Protein AF-A0A8K0K4H2-F1 (afdb_monomer)

Nearest PDB structures (foldseek):
  2fmm-assembly1_E-2  TM=9.478E-01  e=1.545E-11  Homo sapiens
  1utu-assembly1_A  TM=9.306E-01  e=7.879E-10  Homo sapiens
  1utu-assembly1_B  TM=9.310E-01  e=3.136E-09  Homo sapiens
  1uz3-assembly1_B  TM=9.035E-01  e=5.335E-09  Homo sapiens
  1q6a-assembly1_A  TM=2.915E-01  e=3.477E+00  Thermosynechococcus vestitus BP-1

Organism: Ladona fulva (NCBI:txid123851)

Secondary structure (DSSP, 8-state):
---SS----HHHHHHHHHHHHHHHHHHHHHHHHHT-S--HHHHHHHHHHHHHTT--HHHHHHHHHHHHT-HHHHHHHHHHH-S-TTHHHHHHT------PPPPPP--S--HHHHHHHHHHHHHHTTSPPGGGSSPP-

Radius of gyration: 32.33 Å; Cα contacts (8 Å, |Δi|>4): 86; chains: 1; bounding box: 40×85×86 Å

Sequence (137 aa):
MWPMLLDMSRDECKRILRRLELEAYASVITAFRAQGALTKEKKNLLKDIAHELNISMERHRAEVRRAVNDEKLATIAEHMAGPDTGTEWAIVGRRLVPLMPRLVPQTAFTVLANNVANLTAAGNARLPVPAATAKLP

Structure (mmCIF, N/CA/C/O backbone):
data_AF-A0A8K0K4H2-F1
#
_entry.id   AF-A0A8K0K4H2-F1
#
loop_
_atom_site.group_PDB
_atom_site.id
_atom_site.type_symbol
_atom_site.label_atom_id
_atom_site.label_alt_id
_atom_site.label_comp_id
_atom_site.label_asym_id
_atom_site.label_entity_id
_atom_site.label_seq_id
_atom_site.pdbx_PDB_ins_code
_atom_site.Cartn_x
_atom_site.Cartn_y
_atom_site.Cartn_z
_atom_site.occupancy
_atom_site.B_iso_or_equiv
_atom_site.auth_seq_id
_atom_site.auth_comp_id
_atom_site.auth_asym_id
_atom_site.auth_atom_id
_atom_site.pdbx_PDB_model_num
ATOM 1 N N . MET A 1 1 ? -25.367 17.264 32.761 1.00 62.97 1 MET A N 1
ATOM 2 C CA . MET A 1 1 ? -24.141 16.654 32.203 1.00 62.97 1 MET A CA 1
ATOM 3 C C . MET A 1 1 ? -24.584 15.764 31.054 1.00 62.97 1 MET A C 1
ATOM 5 O O . MET A 1 1 ? -25.452 14.934 31.283 1.00 62.97 1 MET A O 1
ATOM 9 N N . TRP A 1 2 ? -24.119 16.007 29.828 1.00 72.38 2 TRP A N 1
ATOM 10 C CA . TRP A 1 2 ? -24.460 15.147 28.686 1.00 72.38 2 TRP A CA 1
ATOM 11 C C . TRP A 1 2 ? -23.691 13.820 28.790 1.00 72.38 2 TRP A C 1
ATOM 13 O O . TRP A 1 2 ? -22.552 13.842 29.265 1.00 72.38 2 TRP A O 1
ATOM 23 N N . PRO A 1 3 ? -24.280 12.679 28.392 1.00 70.88 3 PRO A N 1
ATOM 24 C CA . PRO A 1 3 ? -23.567 11.408 28.395 1.00 70.88 3 PRO A CA 1
ATOM 25 C C . PRO A 1 3 ? -22.355 11.490 27.455 1.00 70.88 3 PRO A C 1
ATOM 27 O O . PRO A 1 3 ? -22.484 11.847 26.288 1.00 70.88 3 PRO A O 1
ATOM 30 N N . MET A 1 4 ? -21.164 11.197 27.988 1.00 80.69 4 MET A N 1
ATOM 31 C CA . MET A 1 4 ? -19.901 11.211 27.230 1.00 80.69 4 MET A CA 1
ATOM 32 C C . MET A 1 4 ? -19.720 9.976 26.340 1.00 80.69 4 MET A C 1
ATOM 34 O O . MET A 1 4 ? -18.883 9.982 25.441 1.00 80.69 4 MET A O 1
ATOM 38 N N . LEU A 1 5 ? -20.468 8.908 26.616 1.00 83.75 5 LEU A N 1
ATOM 39 C CA . LEU A 1 5 ? -20.403 7.641 25.902 1.00 83.75 5 LEU A CA 1
ATOM 40 C C . LEU A 1 5 ? -21.668 7.475 25.064 1.00 83.75 5 LEU A C 1
ATOM 42 O O . LEU A 1 5 ? -22.768 7.756 25.537 1.00 83.75 5 LEU A O 1
ATOM 46 N N . LEU A 1 6 ? -21.487 7.026 23.825 1.00 87.62 6 LEU A N 1
ATOM 47 C CA . LEU A 1 6 ? -22.577 6.652 22.931 1.00 87.62 6 LEU A CA 1
ATOM 48 C C . LEU A 1 6 ? -23.054 5.232 23.247 1.00 87.62 6 LEU A C 1
ATOM 50 O O . LEU A 1 6 ? -22.261 4.389 23.676 1.00 87.62 6 LEU A O 1
ATOM 54 N N . ASP A 1 7 ? -24.326 4.957 22.962 1.00 88.56 7 ASP A N 1
ATOM 55 C CA . ASP A 1 7 ? -24.907 3.618 23.060 1.00 88.56 7 ASP A CA 1
ATOM 56 C C . ASP A 1 7 ? -24.380 2.734 21.923 1.00 88.56 7 ASP A C 1
ATOM 58 O O . ASP A 1 7 ? -24.979 2.617 20.855 1.00 88.56 7 ASP A O 1
ATOM 62 N N . MET A 1 8 ? -23.207 2.143 22.147 1.00 92.62 8 MET A N 1
ATOM 63 C CA . MET A 1 8 ? -22.525 1.266 21.201 1.00 92.62 8 MET A CA 1
ATOM 64 C C . MET A 1 8 ? -22.202 -0.073 21.848 1.00 92.62 8 MET A C 1
ATOM 66 O O . MET A 1 8 ? -21.690 -0.152 22.968 1.00 92.62 8 MET A O 1
ATOM 70 N N . SER A 1 9 ? -22.446 -1.150 21.111 1.00 95.62 9 SER A N 1
ATOM 71 C CA . SER A 1 9 ? -22.043 -2.485 21.531 1.00 95.62 9 SER A CA 1
ATOM 72 C C . SER A 1 9 ? -20.523 -2.654 21.463 1.00 95.62 9 SER A C 1
ATOM 74 O O . SER A 1 9 ?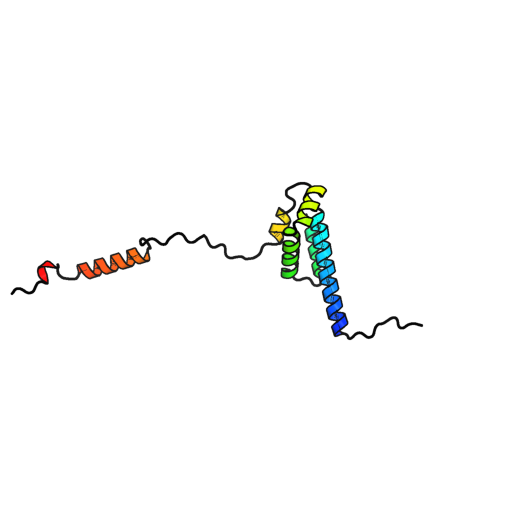 -19.810 -2.029 20.671 1.00 95.62 9 SER A O 1
ATOM 76 N N . ARG A 1 10 ? -19.999 -3.588 22.262 1.00 95.44 10 ARG A N 1
ATOM 77 C CA . ARG A 1 10 ? -18.569 -3.928 22.253 1.00 95.44 10 ARG A CA 1
ATOM 78 C C . ARG A 1 10 ? -18.080 -4.377 20.871 1.00 95.44 10 ARG A C 1
ATOM 80 O O . ARG A 1 10 ? -16.937 -4.095 20.510 1.00 95.44 10 ARG A O 1
ATOM 87 N N . ASP A 1 11 ? -18.917 -5.076 20.110 1.00 96.56 11 ASP A N 1
ATOM 88 C CA . ASP A 1 11 ? -18.552 -5.582 18.786 1.00 96.56 11 ASP A CA 1
ATOM 89 C C . ASP A 1 11 ? -18.531 -4.476 17.725 1.00 96.56 11 ASP A C 1
ATOM 91 O O . ASP A 1 11 ? -17.653 -4.484 16.859 1.00 96.56 11 ASP A O 1
ATOM 95 N N . GLU A 1 12 ? -19.412 -3.477 17.826 1.00 96.88 12 GLU A N 1
ATOM 96 C CA . GLU A 1 12 ? -19.340 -2.265 16.999 1.00 96.88 12 GLU A CA 1
ATOM 97 C C . GLU A 1 12 ? -18.053 -1.491 17.270 1.00 96.88 12 GLU A C 1
ATOM 99 O O . GLU A 1 12 ? -17.328 -1.162 16.329 1.00 96.88 12 GLU A O 1
ATOM 104 N N . CYS A 1 13 ? -17.707 -1.287 18.545 1.00 97.19 13 CYS A N 1
ATOM 105 C CA . CYS A 1 13 ? -16.460 -0.628 18.929 1.00 97.19 13 CYS A CA 1
ATOM 106 C C . CYS A 1 13 ? -15.230 -1.353 18.362 1.00 97.19 13 CYS A C 1
ATOM 108 O O . CYS A 1 13 ? -14.346 -0.710 17.799 1.00 97.19 13 CYS A O 1
ATOM 110 N N . LYS A 1 14 ? -15.183 -2.692 18.431 1.00 97.75 14 LYS A N 1
ATOM 111 C CA . LYS A 1 14 ? -14.088 -3.488 17.843 1.00 97.75 14 LYS A CA 1
ATOM 112 C C . LYS A 1 14 ? -13.994 -3.333 16.325 1.00 97.75 14 LYS A C 1
ATOM 114 O O . LYS A 1 14 ? -12.895 -3.193 15.793 1.00 97.75 14 LYS A O 1
ATOM 119 N N . ARG A 1 15 ? -15.128 -3.360 15.614 1.00 97.75 15 ARG A N 1
ATOM 120 C CA . ARG A 1 15 ? -15.163 -3.179 14.151 1.00 97.75 15 ARG A CA 1
ATOM 121 C C . ARG A 1 15 ? -14.675 -1.791 13.752 1.00 97.75 15 ARG A C 1
ATOM 123 O O . ARG A 1 15 ? -13.897 -1.667 12.809 1.00 97.75 15 ARG A O 1
ATOM 130 N N . ILE A 1 16 ? -15.106 -0.765 14.482 1.00 98.00 16 ILE A N 1
ATOM 131 C CA . ILE A 1 16 ? -14.701 0.619 14.232 1.00 98.00 16 ILE A CA 1
ATOM 132 C C . ILE A 1 16 ? -13.217 0.805 14.532 1.00 98.00 16 ILE A C 1
ATOM 134 O O . ILE A 1 16 ? -12.516 1.357 13.689 1.00 98.00 16 ILE A O 1
ATOM 138 N N . LEU A 1 17 ? -12.715 0.279 15.652 1.00 98.25 17 LEU A N 1
ATOM 139 C CA . LEU A 1 17 ? -11.285 0.299 15.961 1.00 98.25 17 LEU A CA 1
ATOM 140 C C . LEU A 1 17 ? -10.472 -0.346 14.836 1.00 98.25 17 LEU A C 1
ATOM 142 O O . LEU A 1 17 ? -9.534 0.264 14.332 1.00 98.25 17 LEU A O 1
ATOM 146 N N . ARG A 1 18 ? -10.883 -1.533 14.369 1.00 98.44 18 ARG A N 1
ATOM 147 C CA . ARG A 1 18 ? -10.175 -2.210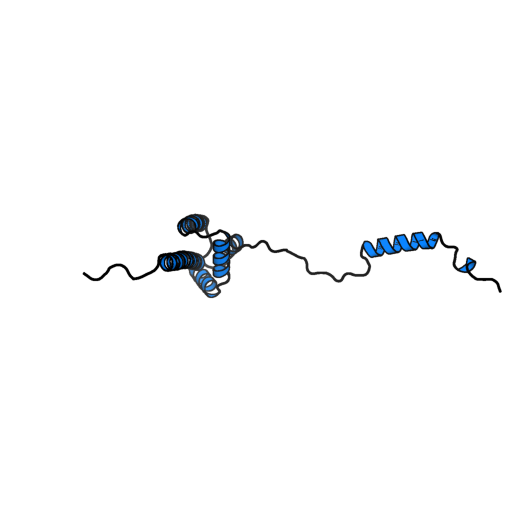 13.279 1.00 98.44 18 ARG A CA 1
ATOM 148 C C . ARG A 1 18 ? -10.180 -1.397 11.985 1.00 98.44 18 ARG A C 1
ATOM 150 O O . ARG A 1 18 ? -9.183 -1.377 11.270 1.00 98.44 18 ARG A O 1
ATOM 157 N N . ARG A 1 19 ? -11.289 -0.725 11.664 1.00 98.44 19 ARG A N 1
ATOM 158 C CA . ARG A 1 19 ? -11.355 0.182 10.511 1.00 98.44 19 ARG A CA 1
ATOM 159 C C . ARG A 1 19 ? -10.364 1.338 10.666 1.00 98.44 19 ARG A C 1
ATOM 161 O O . ARG A 1 19 ? -9.604 1.586 9.737 1.00 98.44 19 ARG A O 1
ATOM 168 N N . LEU A 1 20 ? -10.336 1.980 11.835 1.00 98.62 20 LEU A N 1
ATOM 169 C CA . LEU A 1 20 ? -9.438 3.102 12.124 1.00 98.62 20 LEU A CA 1
ATOM 170 C C . LEU A 1 20 ? -7.960 2.701 12.015 1.00 98.62 20 LEU A C 1
ATOM 172 O O . LEU A 1 20 ? -7.189 3.418 11.386 1.00 98.62 20 LEU A O 1
ATOM 176 N N . GLU A 1 21 ? -7.569 1.539 12.548 1.00 98.62 21 GLU A N 1
ATOM 177 C CA . GLU A 1 21 ? -6.205 1.003 12.408 1.00 98.62 21 GLU A CA 1
ATOM 178 C C . GLU A 1 21 ? -5.803 0.841 10.931 1.00 98.62 21 GLU A C 1
ATOM 180 O O . GLU A 1 21 ? -4.722 1.261 10.511 1.00 98.62 21 GLU A O 1
ATOM 185 N N . LEU A 1 22 ? -6.688 0.247 10.121 1.00 98.62 22 LEU A N 1
ATOM 186 C CA . LEU A 1 22 ? -6.438 -0.002 8.701 1.00 98.62 22 LEU A CA 1
ATOM 187 C C . LEU A 1 22 ? -6.361 1.302 7.890 1.00 98.62 22 LEU A C 1
ATOM 189 O O . LEU A 1 22 ? -5.481 1.436 7.038 1.00 98.62 22 LEU A O 1
ATOM 193 N N . GLU A 1 23 ? -7.258 2.255 8.149 1.00 98.62 23 GLU A N 1
ATOM 194 C CA . GLU A 1 23 ? -7.296 3.566 7.486 1.00 98.62 23 GLU A CA 1
ATOM 195 C C . GLU A 1 23 ? -6.085 4.427 7.854 1.00 98.62 23 GLU A C 1
ATOM 197 O O . GLU A 1 23 ? -5.470 5.038 6.974 1.00 98.62 23 GLU A O 1
ATOM 202 N N . ALA A 1 24 ? -5.690 4.428 9.130 1.00 98.69 24 ALA A N 1
ATOM 203 C CA . ALA A 1 24 ? -4.493 5.118 9.594 1.00 98.69 24 ALA A CA 1
ATOM 204 C C . ALA A 1 24 ? -3.247 4.567 8.889 1.00 98.69 24 ALA A C 1
ATOM 206 O O . ALA A 1 24 ? -2.475 5.328 8.300 1.00 98.69 24 ALA A O 1
ATOM 207 N N . TYR A 1 25 ? -3.092 3.240 8.855 1.00 98.69 25 TYR A N 1
ATOM 208 C CA . TYR A 1 25 ? -1.958 2.604 8.189 1.00 98.69 25 TYR A CA 1
ATOM 209 C C . TYR A 1 25 ? -1.911 2.909 6.685 1.00 98.69 25 TYR A C 1
ATOM 211 O O . TYR A 1 25 ? -0.866 3.285 6.145 1.00 98.69 25 TYR A O 1
ATOM 219 N N . ALA A 1 26 ? -3.053 2.793 6.001 1.00 98.62 26 ALA A N 1
ATOM 220 C CA . ALA A 1 26 ? -3.165 3.105 4.580 1.00 98.62 26 ALA A CA 1
ATOM 221 C C . ALA A 1 26 ? -2.815 4.573 4.284 1.00 98.62 26 ALA A C 1
ATOM 223 O O . ALA A 1 26 ? -2.163 4.861 3.274 1.00 98.62 26 ALA A O 1
ATOM 224 N N . SER A 1 27 ? -3.193 5.495 5.171 1.00 98.56 27 SER A N 1
ATOM 225 C CA . SER A 1 27 ? -2.883 6.923 5.047 1.00 98.56 27 SER A CA 1
ATOM 226 C C . SER A 1 27 ? -1.385 7.195 5.189 1.00 98.56 27 SER A C 1
ATOM 228 O O . SER A 1 27 ? -0.821 7.919 4.368 1.00 98.56 27 SER A O 1
ATOM 230 N N . VAL A 1 28 ? -0.707 6.552 6.147 1.00 98.56 28 VAL A N 1
ATOM 231 C CA . VAL A 1 28 ? 0.756 6.659 6.303 1.00 98.56 28 VAL A CA 1
ATOM 232 C C . VAL A 1 28 ? 1.481 6.156 5.053 1.00 98.56 28 VAL A C 1
ATOM 234 O O . VAL A 1 28 ? 2.352 6.848 4.527 1.00 98.56 28 VAL A O 1
ATOM 237 N N . ILE A 1 29 ? 1.096 4.985 4.531 1.00 98.50 29 ILE A N 1
ATOM 238 C CA . ILE A 1 29 ? 1.679 4.435 3.296 1.00 98.50 29 ILE A CA 1
ATOM 239 C C . ILE A 1 29 ? 1.473 5.402 2.122 1.00 98.50 29 ILE A C 1
ATOM 241 O O . ILE A 1 29 ? 2.410 5.667 1.372 1.00 98.50 29 ILE A O 1
ATOM 245 N N . THR A 1 30 ? 0.267 5.960 1.986 1.00 98.62 30 THR A N 1
ATOM 246 C CA . THR A 1 30 ? -0.078 6.943 0.945 1.00 98.62 30 THR A CA 1
ATOM 247 C C . THR A 1 30 ? 0.821 8.176 1.019 1.00 98.62 30 THR A C 1
ATOM 249 O O . THR A 1 30 ? 1.403 8.574 0.010 1.00 98.62 30 THR A O 1
ATOM 252 N N . ALA A 1 31 ? 0.981 8.747 2.214 1.00 98.56 31 ALA A N 1
ATOM 253 C CA . ALA A 1 31 ? 1.824 9.915 2.432 1.00 98.56 31 ALA A CA 1
ATOM 254 C C . ALA A 1 31 ? 3.298 9.613 2.125 1.00 98.56 31 ALA A C 1
ATOM 256 O O . ALA A 1 31 ? 3.948 10.355 1.390 1.00 98.56 31 ALA A O 1
ATOM 257 N N . PHE A 1 32 ? 3.827 8.495 2.628 1.00 98.38 32 PHE A N 1
ATOM 258 C CA . PHE A 1 32 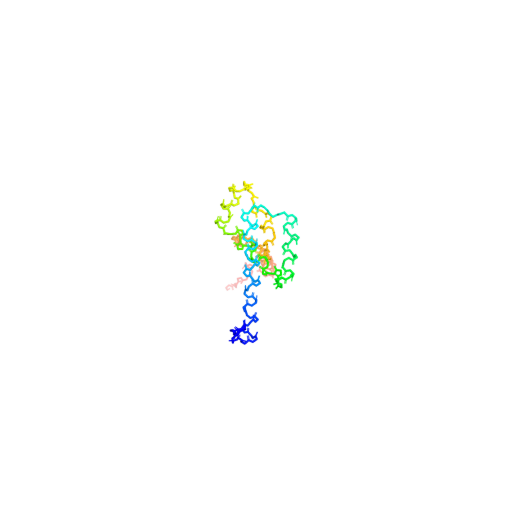? 5.224 8.123 2.399 1.00 98.38 32 PHE A CA 1
ATOM 259 C C . PHE A 1 32 ? 5.522 7.816 0.937 1.00 98.38 32 PHE A C 1
ATOM 261 O O . PHE A 1 32 ? 6.617 8.153 0.482 1.00 98.38 32 PHE A O 1
ATOM 268 N N . ARG A 1 33 ? 4.568 7.218 0.210 1.00 98.31 33 ARG A N 1
ATOM 269 C CA . ARG A 1 33 ? 4.652 7.021 -1.241 1.00 98.31 33 ARG A CA 1
ATOM 270 C C . ARG A 1 33 ? 4.748 8.380 -1.935 1.00 98.31 33 ARG A C 1
ATOM 272 O O . ARG A 1 33 ? 5.677 8.594 -2.707 1.00 98.31 33 ARG A O 1
ATOM 279 N N . ALA A 1 34 ? 3.815 9.292 -1.667 1.00 98.31 34 ALA A N 1
ATOM 280 C CA . ALA A 1 34 ? 3.777 10.607 -2.313 1.00 98.31 34 ALA A CA 1
ATOM 281 C C . ALA A 1 34 ? 5.055 11.436 -2.076 1.00 98.31 34 ALA A C 1
ATOM 283 O O . ALA A 1 34 ? 5.407 12.269 -2.899 1.00 98.31 34 ALA A O 1
ATOM 284 N N . GLN A 1 35 ? 5.770 11.191 -0.975 1.00 97.94 35 GLN A N 1
ATOM 285 C CA . GLN A 1 35 ? 7.059 11.828 -0.686 1.00 97.94 35 GLN A CA 1
ATOM 286 C C . GLN A 1 35 ? 8.234 11.312 -1.536 1.00 97.94 35 GLN A C 1
ATOM 288 O O . GLN A 1 35 ? 9.296 11.923 -1.489 1.00 97.94 35 GLN A O 1
ATOM 293 N N . GLY A 1 36 ? 8.114 10.173 -2.229 1.00 96.69 36 GLY A N 1
ATOM 294 C CA . GLY A 1 36 ? 9.191 9.600 -3.045 1.00 96.69 36 GLY A CA 1
ATOM 295 C C . GLY A 1 36 ? 9.566 8.161 -2.676 1.00 96.69 36 GLY A C 1
ATOM 296 O O . GLY A 1 36 ? 8.725 7.365 -2.252 1.00 96.69 36 GLY A O 1
ATOM 297 N N . ALA A 1 37 ? 10.842 7.814 -2.862 1.00 96.62 37 ALA A N 1
ATOM 298 C CA . ALA A 1 37 ? 11.358 6.462 -2.644 1.00 96.62 37 ALA A CA 1
ATOM 299 C C . ALA A 1 37 ? 11.254 5.992 -1.180 1.00 96.62 37 ALA A C 1
ATOM 301 O O . ALA A 1 37 ? 11.207 6.783 -0.227 1.00 96.62 37 ALA A O 1
ATOM 302 N N . LEU A 1 38 ? 11.223 4.668 -1.003 1.00 96.75 38 LEU A N 1
ATOM 303 C CA . LEU A 1 38 ? 11.196 4.034 0.310 1.00 96.75 38 LEU A CA 1
ATOM 304 C C . LEU A 1 38 ? 12.617 3.915 0.870 1.00 96.75 38 LEU A C 1
ATOM 306 O O . LEU A 1 38 ? 13.418 3.134 0.368 1.00 96.75 38 LEU A O 1
ATOM 310 N N . THR A 1 39 ? 12.911 4.646 1.943 1.00 96.81 39 THR A N 1
ATOM 311 C CA . THR A 1 39 ? 14.202 4.559 2.640 1.00 96.81 39 THR A CA 1
ATOM 312 C C . THR A 1 39 ? 14.180 3.507 3.753 1.00 96.81 39 THR A C 1
ATOM 314 O O . THR A 1 39 ? 13.120 3.010 4.156 1.00 96.81 39 THR A O 1
ATOM 317 N N . LYS A 1 40 ? 15.357 3.172 4.294 1.00 96.75 40 LYS A N 1
ATOM 318 C CA . LYS A 1 40 ? 15.496 2.234 5.420 1.00 96.75 40 LYS A CA 1
ATOM 319 C C . LYS A 1 40 ? 14.781 2.744 6.674 1.00 96.75 40 LYS A C 1
ATOM 321 O O . LYS A 1 40 ? 14.145 1.959 7.374 1.00 96.75 40 LYS A O 1
ATOM 326 N N . GLU A 1 41 ? 14.835 4.047 6.920 1.00 97.81 41 GLU A N 1
ATOM 327 C CA . GLU A 1 41 ? 14.208 4.724 8.057 1.00 97.81 41 GLU A CA 1
ATOM 328 C C . GLU A 1 41 ? 12.685 4.627 7.945 1.00 97.81 41 GLU A C 1
ATOM 330 O O . GLU A 1 41 ? 12.035 4.130 8.863 1.00 97.81 41 GLU A O 1
ATOM 335 N N . LYS A 1 42 ? 12.122 4.982 6.777 1.00 97.62 42 LYS A N 1
ATOM 336 C CA . LYS A 1 42 ? 10.686 4.817 6.496 1.00 97.62 42 LYS A CA 1
ATOM 337 C C . LYS A 1 42 ? 10.253 3.359 6.642 1.00 97.62 42 LYS A C 1
ATOM 339 O O . LYS A 1 42 ? 9.197 3.085 7.201 1.00 97.62 42 LYS A O 1
ATOM 344 N N . LYS A 1 43 ? 11.066 2.407 6.174 1.00 96.88 43 LYS A N 1
ATOM 345 C CA . LYS A 1 43 ? 10.774 0.970 6.285 1.00 96.88 43 LYS A CA 1
ATOM 346 C C . LYS A 1 43 ? 10.747 0.483 7.734 1.00 96.88 43 LYS A C 1
ATOM 348 O O . LYS A 1 43 ? 9.889 -0.330 8.061 1.00 96.88 43 LYS A O 1
ATOM 353 N N . ASN A 1 44 ? 11.668 0.941 8.579 1.00 97.69 44 ASN A N 1
ATOM 354 C CA . ASN A 1 44 ? 11.668 0.599 10.001 1.00 97.69 44 ASN A CA 1
ATOM 355 C C . ASN A 1 44 ? 10.450 1.207 10.701 1.00 97.69 44 ASN A C 1
ATOM 357 O O . ASN A 1 44 ? 9.685 0.473 11.313 1.00 97.69 44 ASN A O 1
ATOM 361 N N . LEU A 1 45 ? 10.176 2.490 10.463 1.00 98.25 45 LEU A N 1
ATOM 362 C CA . LEU A 1 45 ? 8.997 3.155 11.012 1.00 98.25 45 LEU A CA 1
ATOM 363 C C . LEU A 1 45 ? 7.688 2.464 10.591 1.00 98.25 45 LEU A C 1
ATOM 365 O O . LEU A 1 45 ? 6.796 2.263 11.406 1.00 98.25 45 LEU A O 1
ATOM 369 N N . LEU A 1 46 ? 7.571 2.030 9.333 1.00 98.06 46 LEU A N 1
ATOM 370 C CA . LEU A 1 46 ? 6.402 1.283 8.857 1.00 98.06 46 LEU A CA 1
ATOM 371 C C . LEU A 1 46 ? 6.238 -0.092 9.513 1.00 98.06 46 LEU A C 1
ATOM 373 O O . LEU A 1 46 ? 5.109 -0.582 9.559 1.00 98.06 46 LEU A O 1
ATOM 377 N N . LYS A 1 47 ? 7.324 -0.726 9.977 1.00 97.56 47 LYS A N 1
ATOM 378 C CA . LYS A 1 47 ? 7.245 -1.970 10.757 1.00 97.56 47 LYS A CA 1
ATOM 379 C C . LYS A 1 47 ? 6.721 -1.694 12.158 1.00 97.56 47 LYS A C 1
ATOM 381 O O . LYS A 1 47 ? 5.835 -2.415 12.599 1.00 97.56 47 LYS A O 1
ATOM 386 N N . ASP A 1 48 ? 7.224 -0.645 12.799 1.00 98.31 48 ASP A N 1
ATOM 387 C CA . ASP A 1 48 ? 6.813 -0.269 14.151 1.00 98.31 48 ASP A CA 1
ATOM 388 C C . ASP A 1 48 ? 5.333 0.140 14.153 1.00 98.31 48 ASP A C 1
ATOM 390 O O . ASP A 1 48 ? 4.531 -0.416 14.895 1.00 98.31 48 ASP A O 1
ATOM 394 N N . ILE A 1 49 ? 4.916 0.991 13.207 1.00 98.31 49 ILE A N 1
ATOM 395 C CA . ILE A 1 49 ? 3.504 1.373 13.040 1.00 98.31 49 ILE A CA 1
ATOM 396 C C . ILE A 1 49 ? 2.631 0.149 12.714 1.00 98.31 49 ILE A C 1
ATOM 398 O O . ILE A 1 49 ? 1.516 0.034 13.216 1.00 98.31 49 ILE A O 1
ATOM 402 N N . ALA A 1 50 ? 3.105 -0.775 11.869 1.00 98.19 50 ALA A N 1
ATOM 403 C CA . ALA A 1 50 ? 2.353 -1.992 11.560 1.00 98.19 50 ALA A CA 1
ATOM 404 C C . ALA A 1 50 ? 2.160 -2.879 12.797 1.00 98.19 50 ALA A C 1
ATOM 406 O O . ALA A 1 50 ? 1.100 -3.485 12.936 1.00 98.19 50 ALA A O 1
ATOM 407 N N . HIS A 1 51 ? 3.163 -2.953 13.674 1.00 98.25 51 HIS A N 1
ATOM 408 C CA . HIS A 1 51 ? 3.076 -3.689 14.927 1.00 98.25 51 HIS A CA 1
ATOM 409 C C . HIS A 1 51 ? 2.021 -3.078 15.855 1.00 98.25 51 HIS A C 1
ATOM 411 O O . HIS A 1 51 ? 1.085 -3.777 16.236 1.00 98.25 51 HIS A O 1
ATOM 417 N N . GLU A 1 52 ? 2.108 -1.771 16.115 1.00 98.44 52 GLU A N 1
ATOM 418 C CA . GLU A 1 52 ? 1.184 -1.059 17.010 1.00 98.44 52 GLU A CA 1
ATOM 419 C C . GLU A 1 52 ? -0.269 -1.062 16.501 1.00 98.44 52 GLU A C 1
ATOM 421 O O . GLU A 1 52 ? -1.211 -1.145 17.285 1.00 98.44 52 GLU A O 1
ATOM 426 N N . LEU A 1 53 ? -0.473 -1.017 15.177 1.00 98.38 53 LEU A N 1
ATOM 427 C CA . LEU A 1 53 ? -1.804 -1.037 14.547 1.00 98.38 53 LEU A CA 1
ATOM 428 C C . LEU A 1 53 ? -2.293 -2.449 14.171 1.00 98.38 53 LEU A C 1
ATOM 430 O O . LEU A 1 53 ? -3.254 -2.597 13.408 1.00 98.38 53 LEU A O 1
ATOM 434 N N . ASN A 1 54 ? -1.633 -3.507 14.651 1.00 97.88 54 ASN A N 1
ATOM 435 C CA . ASN A 1 54 ? -2.025 -4.898 14.396 1.00 97.88 54 ASN A CA 1
ATOM 436 C C . ASN A 1 54 ? -2.179 -5.228 12.892 1.00 97.88 54 ASN A C 1
ATOM 438 O O . ASN A 1 54 ? -3.155 -5.849 12.442 1.00 97.88 54 ASN A O 1
ATOM 442 N N . ILE A 1 55 ? -1.240 -4.771 12.066 1.00 98.56 55 ILE A N 1
ATOM 443 C CA . ILE A 1 55 ? -1.244 -4.956 10.612 1.00 98.56 55 ILE A CA 1
ATOM 444 C C . ILE A 1 55 ? -0.415 -6.185 10.248 1.00 98.56 55 ILE A C 1
ATOM 446 O O . ILE A 1 55 ? 0.778 -6.272 10.530 1.00 98.56 55 ILE A O 1
ATOM 450 N N . SER A 1 56 ? -1.038 -7.143 9.560 1.00 97.56 56 SER A N 1
ATOM 451 C CA . SER A 1 56 ? -0.328 -8.327 9.079 1.00 97.56 56 SER A CA 1
ATOM 452 C C . SER A 1 56 ? 0.651 -7.977 7.956 1.00 97.56 56 SER A C 1
ATOM 454 O O . SER A 1 56 ? 0.436 -7.044 7.177 1.00 97.56 56 SER A O 1
ATOM 456 N N . MET A 1 57 ? 1.697 -8.792 7.795 1.00 95.56 57 MET A N 1
ATOM 457 C CA . MET A 1 57 ? 2.652 -8.623 6.693 1.00 95.56 57 MET A CA 1
ATOM 458 C C . MET A 1 57 ? 1.989 -8.700 5.312 1.00 95.56 57 MET A C 1
ATOM 460 O O . MET A 1 57 ? 2.395 -7.991 4.391 1.00 95.56 57 MET A O 1
ATOM 464 N N . GLU A 1 58 ? 0.954 -9.527 5.151 1.00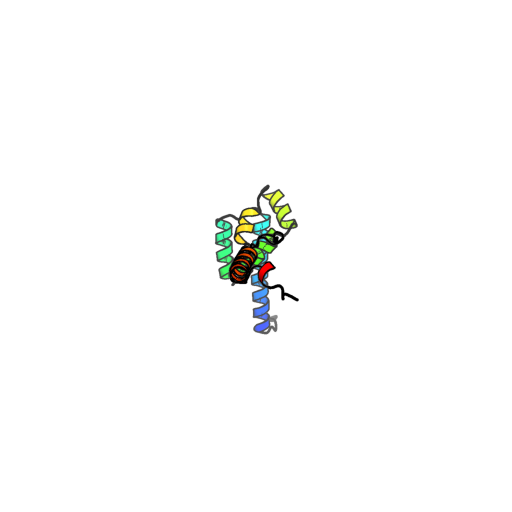 95.50 58 GLU A N 1
ATOM 465 C CA . GLU A 1 58 ? 0.186 -9.581 3.906 1.00 95.50 58 GLU A CA 1
ATOM 466 C C . GLU A 1 58 ? -0.573 -8.284 3.642 1.00 95.50 58 GLU A C 1
ATOM 468 O O . GLU A 1 58 ? -0.530 -7.776 2.516 1.00 95.50 58 GLU A O 1
ATOM 473 N N . ARG A 1 59 ? -1.216 -7.714 4.672 1.00 97.88 59 ARG A N 1
ATOM 474 C CA . ARG A 1 59 ? -1.926 -6.439 4.546 1.00 97.88 59 ARG A CA 1
ATOM 475 C C . ARG A 1 59 ? -0.958 -5.299 4.248 1.00 97.88 59 ARG A C 1
ATOM 477 O O . ARG A 1 59 ? -1.222 -4.531 3.330 1.00 97.88 59 ARG A O 1
ATOM 484 N N . HIS A 1 60 ? 0.188 -5.247 4.927 1.00 97.69 60 HIS A N 1
ATOM 485 C CA . HIS A 1 60 ? 1.258 -4.295 4.623 1.00 97.69 60 HIS A CA 1
ATOM 486 C C . HIS A 1 60 ? 1.674 -4.359 3.146 1.00 97.69 60 HIS A C 1
ATOM 488 O O . HIS A 1 60 ? 1.640 -3.351 2.442 1.00 97.69 60 HIS A O 1
ATOM 494 N N . ARG A 1 61 ? 1.995 -5.557 2.634 1.00 97.06 61 ARG A N 1
ATOM 495 C CA . ARG A 1 61 ? 2.369 -5.735 1.221 1.00 97.06 61 ARG A CA 1
ATOM 496 C C . ARG A 1 61 ? 1.235 -5.354 0.266 1.00 97.06 61 ARG A C 1
ATOM 498 O O . ARG A 1 61 ? 1.502 -4.897 -0.844 1.00 97.06 61 ARG A O 1
ATOM 505 N N . ALA A 1 62 ? -0.022 -5.567 0.658 1.00 97.31 62 ALA A N 1
ATOM 506 C CA . ALA A 1 62 ? -1.179 -5.150 -0.126 1.00 97.31 62 ALA A CA 1
ATOM 507 C C . ALA A 1 62 ? -1.285 -3.623 -0.227 1.00 97.31 62 ALA A C 1
ATOM 509 O O . ALA A 1 62 ? -1.418 -3.120 -1.341 1.00 97.31 62 ALA A O 1
ATOM 510 N N . GLU A 1 63 ? -1.139 -2.904 0.886 1.00 98.25 63 GLU A N 1
ATOM 511 C CA . GLU A 1 63 ? -1.149 -1.435 0.904 1.00 98.25 63 GLU A CA 1
ATOM 512 C C . GLU A 1 63 ? 0.025 -0.839 0.122 1.00 98.25 63 GLU A C 1
ATOM 514 O O . GLU A 1 63 ? -0.163 0.104 -0.642 1.00 98.25 63 GLU A O 1
ATOM 519 N N . VAL A 1 64 ? 1.220 -1.431 0.231 1.00 98.00 64 VAL A N 1
ATOM 520 C CA . VAL A 1 64 ? 2.384 -1.015 -0.567 1.00 98.00 64 VAL A CA 1
ATOM 521 C C . VAL A 1 64 ? 2.081 -1.118 -2.061 1.00 98.00 64 VAL A C 1
ATOM 523 O O . VAL A 1 64 ? 2.295 -0.162 -2.799 1.00 98.00 64 VAL A O 1
ATOM 526 N N . ARG A 1 65 ? 1.522 -2.243 -2.524 1.00 97.81 65 ARG A N 1
ATOM 527 C CA . ARG A 1 65 ? 1.143 -2.394 -3.940 1.00 97.81 65 ARG A CA 1
ATOM 528 C C . ARG A 1 65 ? 0.053 -1.420 -4.365 1.00 97.81 65 ARG A C 1
ATOM 530 O O . ARG A 1 65 ? 0.128 -0.906 -5.474 1.00 97.81 65 ARG A O 1
ATOM 537 N N . ARG A 1 66 ? -0.947 -1.184 -3.508 1.00 98.06 66 ARG A N 1
ATOM 538 C CA . ARG A 1 66 ? -2.000 -0.196 -3.771 1.00 98.06 66 ARG A CA 1
ATOM 539 C C . ARG A 1 66 ? -1.377 1.176 -4.020 1.00 98.06 66 ARG A C 1
ATOM 541 O O . ARG A 1 66 ? -1.696 1.795 -5.020 1.00 98.06 66 ARG A O 1
ATOM 548 N N . ALA A 1 67 ? -0.474 1.617 -3.147 1.00 97.81 67 ALA A N 1
ATOM 549 C CA . ALA A 1 67 ? 0.138 2.935 -3.255 1.00 97.81 67 ALA A CA 1
ATOM 550 C C . ALA A 1 67 ? 1.136 3.049 -4.422 1.00 97.81 67 ALA A C 1
ATOM 552 O O . ALA A 1 67 ? 1.205 4.090 -5.068 1.00 97.81 67 ALA A O 1
ATOM 553 N N . VAL A 1 68 ? 1.890 1.987 -4.730 1.00 96.81 68 VAL A N 1
ATOM 554 C CA . VAL A 1 68 ? 2.794 1.963 -5.898 1.00 96.81 68 VAL A CA 1
ATOM 555 C C . VAL A 1 68 ? 2.027 2.097 -7.209 1.00 96.81 68 VAL A C 1
ATOM 557 O O . VAL A 1 68 ? 2.474 2.831 -8.086 1.00 96.81 68 VAL A O 1
ATOM 560 N N . ASN A 1 69 ? 0.884 1.417 -7.320 1.00 96.69 69 ASN A N 1
ATOM 561 C CA . ASN A 1 69 ? 0.045 1.407 -8.520 1.00 96.69 69 ASN A CA 1
ATOM 562 C C . ASN A 1 69 ? -0.945 2.583 -8.585 1.00 96.69 69 ASN A C 1
ATOM 564 O O . ASN A 1 69 ? -1.755 2.637 -9.505 1.00 96.69 69 ASN A O 1
ATOM 568 N N . ASP A 1 70 ? -0.922 3.495 -7.613 1.00 98.00 70 ASP A N 1
ATOM 569 C CA . ASP A 1 70 ? -1.730 4.710 -7.646 1.00 98.00 70 ASP A CA 1
ATOM 570 C C . ASP A 1 70 ? -1.012 5.768 -8.493 1.00 98.00 70 ASP A C 1
ATOM 572 O O . ASP A 1 70 ? 0.017 6.326 -8.095 1.00 98.00 70 ASP A O 1
ATOM 576 N N . GLU A 1 71 ? -1.560 6.025 -9.679 1.00 97.75 71 GLU A N 1
ATOM 577 C CA . GLU A 1 71 ? -1.009 6.964 -10.657 1.00 97.75 71 GLU A CA 1
ATO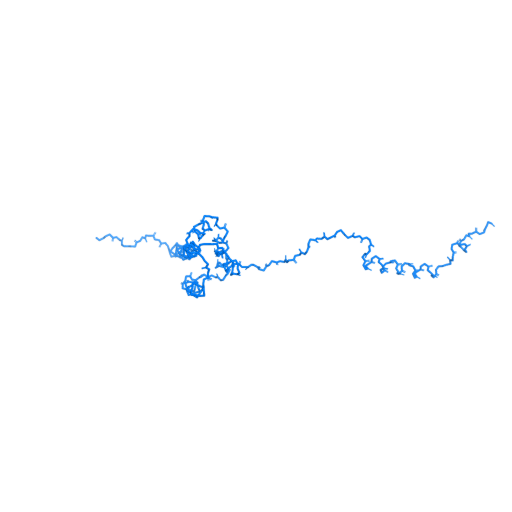M 578 C C . GLU A 1 71 ? -0.893 8.380 -10.089 1.00 97.75 71 GLU A C 1
ATOM 580 O O . GLU A 1 71 ? 0.103 9.062 -10.320 1.00 97.75 71 GLU A O 1
ATOM 585 N N . LYS A 1 72 ? -1.857 8.817 -9.268 1.00 98.19 72 LYS A N 1
ATOM 586 C CA . LYS A 1 72 ? -1.817 10.147 -8.654 1.00 98.19 72 LYS A CA 1
ATOM 587 C C . LYS A 1 72 ? -0.646 10.256 -7.684 1.00 98.19 72 LYS A C 1
ATOM 589 O O . LYS A 1 72 ? 0.057 11.265 -7.684 1.00 98.19 72 LYS A O 1
ATOM 594 N N . LEU A 1 73 ? -0.415 9.228 -6.865 1.00 98.19 73 LEU A N 1
ATOM 595 C CA . LEU A 1 73 ? 0.721 9.210 -5.938 1.00 98.19 73 LEU A CA 1
ATOM 596 C C . LEU A 1 73 ? 2.059 9.123 -6.672 1.00 98.19 73 LEU A C 1
ATOM 598 O O . LEU A 1 73 ? 3.035 9.703 -6.200 1.00 98.19 73 LEU A O 1
ATOM 602 N N . ALA A 1 74 ? 2.106 8.424 -7.808 1.00 97.19 74 ALA A N 1
ATOM 603 C CA . ALA A 1 74 ? 3.282 8.389 -8.667 1.00 97.19 74 ALA A CA 1
ATOM 604 C C . ALA A 1 74 ? 3.620 9.776 -9.220 1.00 97.19 74 ALA A C 1
ATOM 606 O O . ALA A 1 74 ? 4.755 10.220 -9.071 1.00 97.19 74 ALA A O 1
ATOM 607 N N . THR A 1 75 ? 2.626 10.489 -9.746 1.00 97.81 75 THR A N 1
ATOM 608 C CA . THR A 1 75 ? 2.796 11.852 -10.261 1.00 97.81 75 THR A CA 1
ATOM 609 C C . THR A 1 75 ? 3.223 12.832 -9.170 1.00 97.81 75 THR A C 1
ATOM 611 O O . THR A 1 75 ? 4.124 13.638 -9.387 1.00 97.81 75 THR A O 1
ATOM 614 N N . ILE A 1 76 ? 2.628 12.760 -7.972 1.00 98.38 76 ILE A N 1
ATOM 615 C CA . ILE A 1 76 ? 3.058 13.610 -6.848 1.00 98.38 76 ILE A CA 1
ATOM 616 C C . ILE A 1 76 ? 4.520 13.310 -6.492 1.00 98.38 76 ILE A C 1
ATOM 618 O O . ILE A 1 76 ? 5.312 14.236 -6.359 1.00 98.38 76 ILE A O 1
ATOM 622 N N . ALA A 1 77 ? 4.894 12.035 -6.378 1.00 98.12 77 ALA A N 1
ATOM 623 C CA . ALA A 1 77 ? 6.260 11.646 -6.042 1.00 98.12 77 ALA A CA 1
ATOM 624 C C . ALA A 1 77 ? 7.287 12.121 -7.083 1.00 98.12 77 ALA A C 1
ATOM 626 O O . ALA A 1 77 ? 8.348 12.597 -6.688 1.00 98.12 77 ALA A O 1
ATOM 627 N N . GLU A 1 78 ? 6.952 12.049 -8.375 1.00 97.12 78 GLU A N 1
ATOM 628 C CA . GLU A 1 78 ? 7.781 12.568 -9.472 1.00 97.12 78 GLU A CA 1
ATOM 629 C C . GLU A 1 78 ? 8.077 14.063 -9.286 1.00 97.12 78 GLU A C 1
ATOM 631 O O . GLU A 1 78 ? 9.226 14.496 -9.329 1.00 97.12 78 GLU A O 1
ATOM 636 N N . HIS A 1 79 ? 7.046 14.860 -8.995 1.00 97.81 79 HIS A N 1
ATOM 637 C CA . HIS A 1 79 ? 7.206 16.300 -8.792 1.00 97.81 79 HIS A CA 1
ATOM 638 C C . HIS A 1 79 ? 7.900 16.668 -7.474 1.00 97.81 79 HIS A C 1
ATOM 640 O O . HIS A 1 79 ? 8.525 17.724 -7.398 1.00 97.81 79 HIS A O 1
ATOM 646 N N . MET A 1 80 ? 7.791 15.833 -6.438 1.00 97.50 80 MET A N 1
ATOM 647 C CA . MET A 1 80 ? 8.356 16.123 -5.115 1.00 97.50 80 MET A CA 1
ATOM 648 C C . MET A 1 80 ? 9.796 15.632 -4.937 1.00 97.50 80 MET A C 1
ATOM 650 O O . MET A 1 80 ? 10.550 16.244 -4.183 1.00 97.50 80 MET A O 1
ATOM 654 N N . ALA A 1 81 ? 10.171 14.524 -5.579 1.00 95.62 81 ALA A N 1
ATOM 655 C CA . ALA A 1 81 ? 11.451 13.848 -5.357 1.00 95.62 81 ALA A CA 1
ATOM 656 C C . ALA A 1 81 ? 12.196 13.468 -6.650 1.00 95.62 81 ALA A C 1
ATOM 658 O O . ALA A 1 81 ? 13.317 12.968 -6.563 1.00 95.62 81 ALA A O 1
ATOM 659 N N . GLY A 1 82 ? 11.612 13.724 -7.825 1.00 94.75 82 GLY A N 1
ATOM 660 C CA . GLY A 1 82 ? 12.183 13.367 -9.122 1.00 94.75 82 GLY A CA 1
ATOM 661 C C . GLY A 1 82 ? 11.840 11.940 -9.573 1.00 94.75 82 GLY A C 1
ATOM 662 O O . GLY A 1 82 ? 10.965 11.296 -8.982 1.00 94.75 82 GLY A O 1
ATOM 663 N N . PRO A 1 83 ? 12.527 11.440 -10.615 1.00 94.44 83 PRO A N 1
ATOM 664 C CA . PRO A 1 83 ? 12.257 10.131 -11.202 1.00 94.44 83 PRO A CA 1
ATOM 665 C C . PRO A 1 83 ? 12.633 8.959 -10.284 1.00 94.44 83 PRO A C 1
ATOM 667 O O . PRO A 1 83 ? 13.249 9.115 -9.230 1.00 94.44 83 PRO A O 1
ATOM 670 N N . ASP A 1 84 ? 12.255 7.747 -10.701 1.00 90.88 84 ASP A N 1
ATOM 671 C CA . ASP A 1 84 ? 12.667 6.467 -10.098 1.00 90.88 84 ASP A CA 1
ATOM 672 C C . ASP A 1 84 ? 12.251 6.237 -8.634 1.00 90.88 84 ASP A C 1
ATOM 674 O O . ASP A 1 84 ? 12.825 5.428 -7.904 1.00 90.88 84 ASP A O 1
ATOM 678 N N . THR A 1 85 ? 11.161 6.862 -8.196 1.00 94.81 85 THR A N 1
ATOM 679 C CA . THR A 1 85 ? 10.680 6.731 -6.810 1.00 94.81 85 THR A CA 1
ATOM 680 C C . THR A 1 85 ? 10.002 5.393 -6.486 1.00 94.81 85 THR A C 1
ATOM 682 O O . THR A 1 85 ? 9.717 5.127 -5.321 1.00 94.81 85 THR A O 1
ATOM 685 N N . GLY A 1 86 ? 9.695 4.547 -7.475 1.00 93.25 86 GLY A N 1
ATOM 686 C CA . GLY A 1 86 ? 8.833 3.364 -7.304 1.00 93.25 86 GLY A CA 1
ATOM 687 C C . GLY A 1 86 ? 9.538 2.028 -7.032 1.00 93.25 86 GLY A C 1
ATOM 688 O O . GLY A 1 86 ? 8.900 1.089 -6.550 1.00 93.25 86 GLY A O 1
ATOM 689 N N . THR A 1 87 ? 10.832 1.910 -7.325 1.00 94.94 87 THR A N 1
ATOM 690 C CA . THR A 1 87 ? 11.576 0.633 -7.331 1.00 94.94 87 THR A CA 1
ATOM 691 C C . THR A 1 87 ? 11.647 -0.027 -5.955 1.00 94.94 87 THR A C 1
ATOM 693 O O . THR A 1 87 ? 11.229 -1.178 -5.798 1.00 94.94 87 THR A O 1
ATOM 696 N N . GLU A 1 88 ? 12.093 0.706 -4.934 1.00 95.69 88 GLU A N 1
ATOM 697 C CA . GLU A 1 88 ? 12.202 0.193 -3.560 1.00 95.69 88 GLU A CA 1
ATOM 698 C C . GLU A 1 88 ? 10.843 -0.227 -2.984 1.00 95.69 88 GLU A C 1
ATOM 700 O O . GLU A 1 88 ? 10.711 -1.266 -2.327 1.00 95.69 88 GLU A O 1
ATOM 705 N N . TRP A 1 89 ? 9.790 0.531 -3.299 1.00 97.12 89 TRP A N 1
ATOM 706 C CA . TRP A 1 89 ? 8.430 0.164 -2.918 1.00 97.12 89 TRP A CA 1
ATOM 707 C C . TRP A 1 89 ? 7.967 -1.122 -3.614 1.00 97.12 89 TRP A C 1
ATOM 709 O O . TRP A 1 89 ? 7.391 -2.003 -2.969 1.00 97.12 89 TRP A O 1
ATOM 719 N N . ALA A 1 90 ? 8.248 -1.272 -4.912 1.00 94.12 90 ALA A N 1
ATOM 720 C CA . ALA A 1 90 ? 7.885 -2.462 -5.675 1.00 94.12 90 ALA A CA 1
ATOM 721 C C . ALA A 1 90 ? 8.562 -3.728 -5.128 1.00 94.12 90 ALA A C 1
ATOM 723 O O . ALA A 1 90 ? 7.923 -4.781 -5.074 1.00 94.12 90 ALA A O 1
ATOM 724 N N . ILE A 1 91 ? 9.815 -3.633 -4.660 1.00 94.25 91 ILE A N 1
ATOM 725 C CA . ILE A 1 91 ? 10.537 -4.742 -4.014 1.00 94.25 91 ILE A CA 1
ATOM 726 C C . ILE A 1 91 ? 9.809 -5.200 -2.745 1.00 94.25 91 ILE A C 1
ATOM 728 O O . ILE A 1 91 ? 9.591 -6.400 -2.558 1.00 94.25 91 ILE A O 1
ATOM 732 N N . VAL A 1 92 ? 9.390 -4.263 -1.892 1.00 92.94 92 VAL A N 1
ATOM 733 C CA . VAL A 1 92 ? 8.659 -4.578 -0.653 1.00 92.94 92 VAL A CA 1
ATOM 734 C C . VAL A 1 92 ? 7.276 -5.166 -0.945 1.00 92.94 92 VAL A C 1
ATOM 736 O O . VAL A 1 92 ? 6.841 -6.095 -0.263 1.00 92.94 92 VAL A O 1
ATOM 739 N N . GLY A 1 93 ? 6.603 -4.674 -1.986 1.00 92.06 93 GLY A N 1
ATOM 740 C CA . GLY A 1 93 ? 5.272 -5.123 -2.395 1.00 92.06 93 GLY A CA 1
ATOM 741 C C . GLY A 1 93 ? 5.215 -6.488 -3.093 1.00 92.06 93 GLY A C 1
ATOM 742 O O . GLY A 1 93 ? 4.104 -6.959 -3.373 1.00 92.06 93 GLY A O 1
ATOM 743 N N . ARG A 1 94 ? 6.356 -7.135 -3.382 1.00 90.88 94 ARG A N 1
ATOM 744 C CA . ARG A 1 94 ? 6.423 -8.382 -4.169 1.00 90.88 94 ARG A CA 1
ATOM 745 C C . ARG A 1 94 ? 5.502 -9.482 -3.630 1.00 90.88 94 ARG A C 1
ATOM 747 O O . ARG A 1 94 ? 5.340 -9.676 -2.423 1.00 90.88 94 ARG A O 1
ATOM 754 N N . ARG A 1 95 ? 4.898 -10.216 -4.566 1.00 89.19 95 ARG A N 1
ATOM 755 C CA . ARG A 1 95 ? 4.099 -11.425 -4.320 1.00 89.19 95 ARG A CA 1
ATOM 756 C C . ARG A 1 95 ? 4.893 -12.645 -4.771 1.00 89.19 95 ARG A C 1
ATOM 758 O O . ARG A 1 95 ? 5.688 -12.546 -5.702 1.00 89.19 95 ARG A O 1
ATOM 765 N N . LEU A 1 96 ? 4.630 -13.789 -4.150 1.00 85.19 96 LEU A N 1
ATOM 766 C CA . LEU A 1 96 ? 5.029 -15.072 -4.713 1.00 85.19 96 LEU A CA 1
ATOM 767 C C . LEU A 1 96 ? 4.097 -15.356 -5.901 1.00 85.19 96 LEU A C 1
ATOM 769 O O . LEU A 1 96 ? 2.898 -15.540 -5.705 1.00 85.19 96 LEU A O 1
ATOM 773 N N . VAL A 1 97 ? 4.624 -15.307 -7.125 1.00 85.31 97 VAL A N 1
ATOM 774 C CA . VAL A 1 97 ? 3.871 -15.572 -8.361 1.00 85.31 97 VAL A CA 1
ATOM 775 C C . VAL A 1 97 ? 4.652 -16.597 -9.182 1.00 85.31 97 VAL A C 1
ATOM 777 O O . VAL A 1 97 ? 5.858 -16.410 -9.355 1.00 85.31 97 VAL A O 1
ATOM 780 N N . PRO A 1 98 ? 4.012 -17.662 -9.695 1.00 85.00 98 PRO A N 1
ATOM 781 C CA . PRO A 1 98 ? 4.666 -18.589 -10.609 1.00 85.00 98 PRO A CA 1
ATOM 782 C C . PRO A 1 98 ? 5.117 -17.866 -11.883 1.00 85.00 98 PRO A C 1
ATOM 784 O O . PRO A 1 98 ? 4.295 -17.362 -12.649 1.00 85.00 98 PRO A O 1
ATOM 787 N N . LEU A 1 99 ? 6.428 -17.817 -12.118 1.00 84.12 99 LEU A N 1
ATOM 788 C CA . LEU A 1 99 ? 6.988 -17.335 -13.377 1.00 84.12 99 LEU A CA 1
ATOM 789 C C . LEU A 1 99 ? 7.012 -18.500 -14.361 1.00 84.12 99 LEU A C 1
ATOM 791 O O . LEU A 1 99 ? 7.944 -19.300 -14.370 1.00 84.12 99 LEU A O 1
ATOM 795 N N . MET A 1 100 ? 5.958 -18.617 -15.161 1.00 83.56 100 MET A N 1
ATOM 796 C CA . MET A 1 100 ? 5.904 -19.609 -16.229 1.00 83.56 100 MET A CA 1
ATOM 797 C C . MET A 1 100 ? 6.375 -18.966 -17.535 1.00 83.56 100 MET A C 1
ATOM 799 O O . MET A 1 100 ? 5.823 -17.930 -17.925 1.00 83.56 100 MET A O 1
ATOM 803 N N . PRO A 1 101 ? 7.378 -19.541 -18.225 1.00 82.31 101 PRO A N 1
ATOM 804 C CA . PRO A 1 101 ? 7.710 -19.090 -19.564 1.00 82.31 101 PRO A CA 1
ATOM 805 C C . PRO A 1 101 ? 6.492 -19.289 -20.465 1.00 82.31 101 PRO A C 1
ATOM 807 O O . PRO A 1 101 ? 5.708 -20.226 -20.286 1.00 82.31 101 PRO A O 1
ATOM 810 N N . ARG A 1 102 ? 6.324 -18.400 -21.446 1.00 82.25 102 ARG A N 1
ATOM 811 C CA . ARG A 1 102 ? 5.289 -18.597 -22.462 1.00 82.25 102 ARG A CA 1
ATOM 812 C C . ARG A 1 102 ? 5.540 -19.936 -23.151 1.00 82.25 102 ARG A C 1
ATOM 814 O O . ARG A 1 102 ? 6.671 -20.227 -23.538 1.00 82.25 102 ARG A O 1
ATOM 821 N N . LEU A 1 103 ? 4.487 -20.738 -23.282 1.00 74.38 103 LEU A N 1
ATOM 822 C CA . LEU A 1 103 ? 4.557 -22.029 -23.951 1.00 74.38 103 LEU A CA 1
ATOM 823 C C . LEU A 1 103 ? 4.988 -21.812 -25.405 1.00 74.38 103 LEU A C 1
ATOM 825 O O . LEU A 1 103 ? 4.305 -21.124 -26.162 1.00 74.38 103 LEU A O 1
ATOM 829 N N . VAL A 1 104 ? 6.122 -22.394 -25.789 1.00 77.62 104 VAL A N 1
ATOM 830 C CA . VAL A 1 104 ? 6.498 -22.508 -27.200 1.00 77.62 104 VAL A CA 1
ATOM 831 C C . VAL A 1 104 ? 5.692 -23.642 -27.842 1.00 77.62 104 VAL A C 1
ATOM 833 O O . VAL A 1 104 ? 5.379 -24.616 -27.146 1.00 77.62 104 VAL A O 1
ATOM 836 N N . PRO A 1 105 ? 5.343 -23.547 -29.139 1.00 73.69 105 PRO A N 1
ATOM 837 C CA . PRO A 1 105 ? 4.665 -24.627 -29.844 1.00 73.69 105 PRO A CA 1
ATOM 838 C C . PRO A 1 105 ? 5.408 -25.950 -29.634 1.00 73.69 105 PRO A C 1
ATOM 840 O O . PRO A 1 105 ? 6.594 -26.062 -29.943 1.00 73.69 105 PRO A O 1
ATOM 843 N N . GLN A 1 106 ? 4.718 -26.944 -29.077 1.00 64.50 106 GLN A N 1
ATOM 844 C CA . GLN A 1 106 ? 5.255 -28.292 -28.931 1.00 64.50 106 GLN A CA 1
ATOM 845 C C . GLN A 1 106 ? 5.281 -28.924 -30.325 1.00 64.50 106 GLN A C 1
ATOM 847 O O . GLN A 1 106 ? 4.248 -29.339 -30.846 1.00 64.50 106 GLN A O 1
ATOM 852 N N . THR A 1 107 ? 6.444 -28.939 -30.969 1.00 61.81 107 THR A N 1
ATOM 853 C CA . THR A 1 107 ? 6.642 -29.694 -32.211 1.00 61.81 107 THR A CA 1
ATOM 854 C C . THR A 1 107 ? 6.810 -31.180 -31.875 1.00 61.81 107 THR A C 1
ATOM 856 O O . THR A 1 107 ? 7.159 -31.536 -30.750 1.00 61.81 107 THR A O 1
ATOM 859 N N . ALA A 1 108 ? 6.569 -32.074 -32.839 1.00 55.38 108 ALA A N 1
ATOM 860 C CA . ALA A 1 108 ? 6.627 -33.534 -32.665 1.00 55.38 108 ALA A CA 1
ATOM 861 C C . ALA A 1 108 ? 8.014 -34.099 -32.258 1.00 55.38 108 ALA A C 1
ATOM 863 O O . ALA A 1 108 ? 8.184 -35.308 -32.183 1.00 55.38 108 ALA A O 1
ATOM 864 N N . PHE A 1 109 ? 8.995 -33.244 -31.959 1.00 56.44 109 PHE A N 1
ATOM 865 C CA . PHE A 1 109 ? 10.349 -33.581 -31.513 1.00 56.44 109 PHE A CA 1
ATOM 866 C C . PHE A 1 109 ? 10.485 -33.619 -29.983 1.00 56.44 109 PHE A C 1
ATOM 868 O O . PHE A 1 109 ? 11.535 -33.290 -29.430 1.00 56.44 109 PHE A O 1
ATOM 875 N N . THR A 1 110 ? 9.425 -33.988 -29.263 1.00 72.31 110 THR A N 1
ATOM 876 C CA . THR A 1 110 ? 9.534 -34.182 -27.813 1.00 72.31 110 THR A CA 1
ATOM 877 C C . THR A 1 110 ? 10.341 -35.446 -27.513 1.00 72.31 110 THR A C 1
ATOM 879 O O . THR A 1 110 ? 10.308 -36.423 -28.262 1.00 72.31 110 THR A O 1
ATOM 882 N N . VAL A 1 111 ? 11.048 -35.463 -26.379 1.00 73.75 111 VAL A N 1
ATOM 883 C CA . VAL A 1 111 ? 11.764 -36.657 -25.886 1.00 73.75 111 VAL A CA 1
ATOM 884 C C . VAL A 1 111 ? 10.833 -37.875 -25.835 1.00 73.75 111 VAL A C 1
ATOM 886 O O . VAL A 1 111 ? 11.249 -38.987 -26.144 1.00 73.75 111 VAL A O 1
ATOM 889 N N . LEU A 1 112 ? 9.550 -37.659 -25.525 1.00 79.44 112 LEU A N 1
ATOM 890 C CA . LEU A 1 112 ? 8.530 -38.703 -25.538 1.00 79.44 112 LEU A CA 1
ATOM 891 C C . LEU A 1 112 ? 8.281 -39.25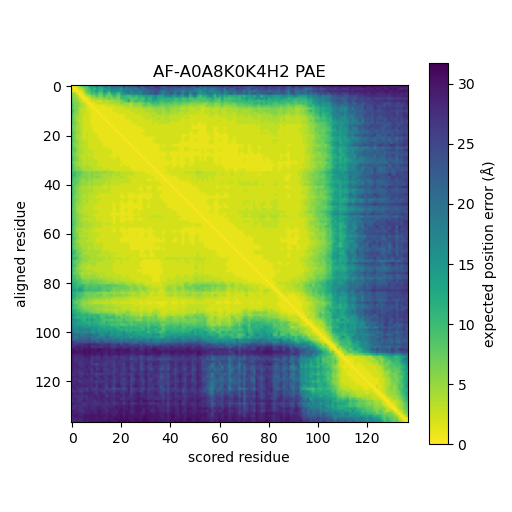7 -26.948 1.00 79.44 112 LEU A C 1
ATOM 893 O O . LEU A 1 112 ? 8.229 -40.473 -27.103 1.00 79.44 112 LEU A O 1
ATOM 897 N N . ALA A 1 113 ? 8.196 -38.406 -27.973 1.00 77.12 113 ALA A N 1
ATOM 898 C CA . ALA A 1 113 ? 8.048 -38.852 -29.358 1.00 77.12 113 ALA A CA 1
ATOM 899 C C . ALA A 1 113 ? 9.269 -39.652 -29.841 1.00 77.12 113 ALA A C 1
ATOM 901 O O . ALA A 1 113 ? 9.098 -40.713 -30.438 1.00 77.12 113 ALA A O 1
ATOM 902 N N . ASN A 1 114 ? 10.488 -39.214 -29.505 1.00 80.75 114 ASN A N 1
ATOM 903 C CA . ASN A 1 114 ? 11.714 -39.958 -29.820 1.00 80.75 114 ASN A CA 1
ATOM 904 C C . ASN A 1 114 ? 11.762 -41.312 -29.099 1.00 80.75 114 ASN A C 1
ATOM 906 O O . ASN A 1 114 ? 12.099 -42.328 -29.704 1.00 80.75 114 ASN A O 1
ATOM 910 N N . ASN A 1 115 ? 11.382 -41.350 -27.820 1.00 84.50 115 ASN A N 1
ATOM 911 C CA . ASN A 1 115 ? 11.329 -42.592 -27.052 1.00 84.50 115 ASN A CA 1
ATOM 912 C C . ASN A 1 115 ? 10.302 -43.565 -27.637 1.00 84.50 115 ASN A C 1
ATOM 914 O O . ASN A 1 115 ? 10.611 -44.740 -27.819 1.00 84.50 115 ASN A O 1
ATOM 918 N N . VAL A 1 116 ? 9.104 -43.084 -27.982 1.00 85.12 116 VAL A N 1
ATOM 919 C CA . VAL A 1 116 ? 8.061 -43.907 -28.610 1.00 85.12 116 VAL A CA 1
ATOM 920 C C . VAL A 1 116 ? 8.501 -44.394 -29.993 1.00 85.12 116 VAL A C 1
ATOM 922 O O . VAL A 1 116 ? 8.322 -45.574 -30.297 1.00 85.12 116 VAL A O 1
ATOM 925 N N . ALA A 1 117 ? 9.132 -43.544 -30.808 1.00 83.62 117 ALA A N 1
ATOM 926 C CA . ALA A 1 117 ? 9.681 -43.937 -32.106 1.00 83.62 117 ALA A CA 1
ATOM 927 C C . ALA A 1 117 ? 10.756 -45.027 -31.967 1.00 83.62 117 ALA A C 1
ATOM 929 O O . ALA A 1 117 ? 10.689 -46.035 -32.666 1.00 83.62 117 ALA A O 1
ATOM 930 N N . ASN A 1 118 ? 11.686 -44.882 -31.019 1.00 87.19 118 ASN A N 1
ATOM 931 C CA . ASN A 1 118 ? 12.734 -45.872 -30.757 1.00 8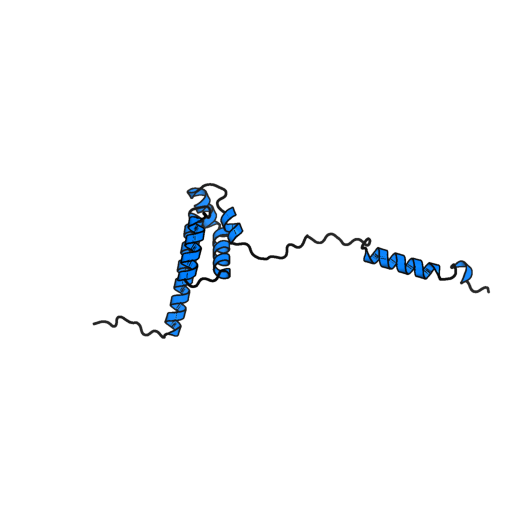7.19 118 ASN A CA 1
ATOM 932 C C . ASN A 1 118 ? 12.161 -47.207 -30.262 1.00 87.19 118 ASN A C 1
ATOM 934 O O . ASN A 1 118 ? 12.571 -48.265 -30.737 1.00 87.19 118 ASN A O 1
ATOM 938 N N . LEU A 1 119 ? 11.186 -47.172 -29.347 1.00 88.88 119 LEU A N 1
ATOM 939 C CA . LEU A 1 119 ? 10.499 -48.376 -28.866 1.00 88.88 119 LEU A CA 1
ATOM 940 C C . LEU A 1 119 ? 9.752 -49.088 -30.001 1.00 88.88 119 LEU A C 1
ATOM 942 O O . LEU A 1 119 ? 9.840 -50.308 -30.132 1.00 88.88 119 LEU A O 1
ATOM 946 N N . THR A 1 120 ? 9.061 -48.327 -30.851 1.00 86.69 120 THR A N 1
ATOM 947 C CA . THR A 1 120 ? 8.315 -48.868 -31.997 1.00 86.69 120 THR A CA 1
ATOM 948 C C . THR A 1 120 ? 9.263 -49.448 -33.046 1.00 86.69 120 THR A C 1
ATOM 950 O O . THR A 1 120 ? 9.037 -50.552 -33.534 1.00 86.69 120 THR A O 1
ATOM 953 N N . ALA A 1 121 ? 10.371 -48.763 -33.347 1.00 86.25 121 ALA A N 1
ATOM 954 C CA . ALA A 1 121 ? 11.409 -49.253 -34.251 1.00 86.25 121 ALA A CA 1
ATOM 955 C C . ALA A 1 121 ? 12.058 -50.550 -33.738 1.00 86.25 121 ALA A C 1
ATOM 957 O O . ALA A 1 121 ? 12.209 -51.502 -34.502 1.00 86.25 121 ALA A O 1
ATOM 958 N N . ALA A 1 122 ? 12.377 -50.627 -32.441 1.00 88.38 122 ALA A N 1
ATOM 959 C CA . ALA A 1 122 ? 12.913 -51.839 -31.822 1.00 88.38 122 ALA A CA 1
ATOM 960 C C . ALA A 1 122 ? 11.908 -53.004 -31.841 1.00 88.38 122 ALA A C 1
ATOM 962 O O . ALA A 1 122 ? 12.304 -54.154 -32.031 1.00 88.38 122 ALA A O 1
ATOM 963 N N . GLY A 1 123 ? 10.613 -52.720 -31.667 1.00 85.62 123 GLY A N 1
ATOM 964 C CA . GLY A 1 123 ? 9.541 -53.705 -31.822 1.00 85.62 123 GLY A CA 1
ATOM 965 C C . GLY A 1 123 ? 9.433 -54.218 -33.260 1.00 85.62 123 GLY A C 1
ATOM 966 O O . GLY A 1 123 ? 9.440 -55.427 -33.484 1.00 85.62 123 GLY A O 1
ATOM 967 N N . ASN A 1 124 ? 9.423 -53.310 -34.236 1.00 83.19 124 ASN A N 1
ATOM 968 C CA . ASN A 1 124 ? 9.331 -53.647 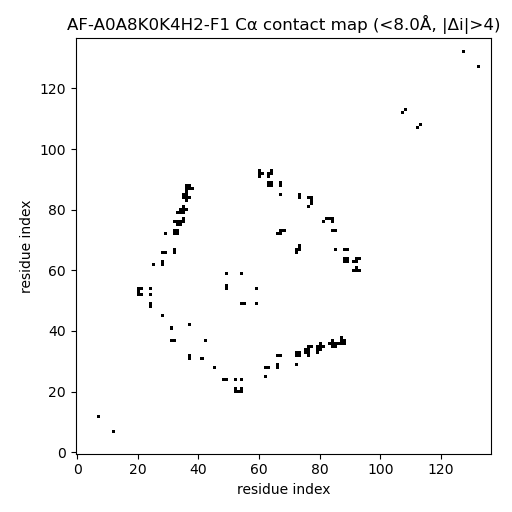-35.657 1.00 83.19 124 ASN A CA 1
ATOM 969 C C . ASN A 1 124 ? 10.534 -54.458 -36.150 1.00 83.19 124 ASN A C 1
ATOM 971 O O . ASN A 1 124 ? 10.359 -55.355 -36.967 1.00 83.19 124 ASN A O 1
ATOM 975 N N . ALA A 1 125 ? 11.734 -54.210 -35.619 1.00 81.56 125 ALA A N 1
ATOM 976 C CA . ALA A 1 125 ? 12.931 -54.985 -35.950 1.00 81.56 125 ALA A CA 1
ATOM 977 C C . ALA A 1 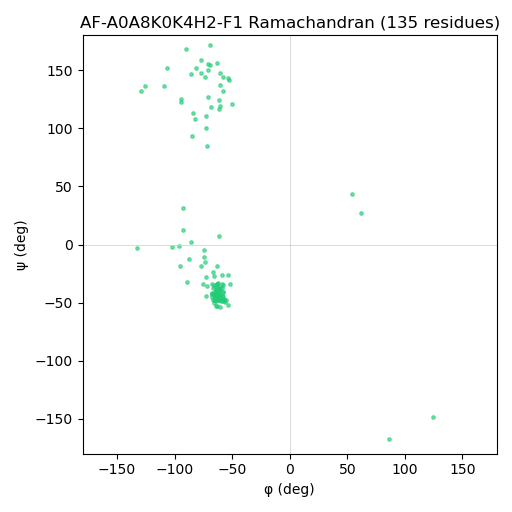125 ? 12.842 -56.472 -35.546 1.00 81.56 125 ALA A C 1
ATOM 979 O O . ALA A 1 125 ? 13.611 -57.287 -36.049 1.00 81.56 125 ALA A O 1
ATOM 980 N N . ARG A 1 126 ? 11.922 -56.840 -34.641 1.00 83.19 126 ARG A N 1
ATOM 981 C CA . ARG A 1 126 ? 11.668 -58.240 -34.248 1.00 83.19 126 ARG A CA 1
ATOM 982 C C . ARG A 1 126 ? 10.648 -58.936 -35.144 1.00 83.19 126 ARG A C 1
ATOM 984 O O . ARG A 1 126 ? 10.489 -60.150 -35.042 1.00 83.19 126 ARG A O 1
ATOM 991 N N . LEU A 1 127 ? 9.930 -58.182 -35.970 1.00 81.00 127 LEU A N 1
ATOM 992 C CA . LEU A 1 127 ? 8.954 -58.731 -36.896 1.00 81.00 127 LEU A CA 1
ATOM 993 C C . LEU A 1 127 ? 9.653 -59.144 -38.199 1.00 81.00 127 LEU A C 1
ATOM 995 O O . LEU A 1 127 ? 10.627 -58.507 -38.607 1.00 81.00 127 LEU A O 1
ATOM 999 N N . PRO A 1 128 ? 9.179 -60.210 -38.864 1.00 77.56 128 PRO A N 1
ATOM 1000 C CA . PRO A 1 128 ? 9.692 -60.587 -40.171 1.00 77.56 128 PRO A CA 1
ATOM 1001 C C . PRO A 1 128 ? 9.521 -59.434 -41.160 1.00 77.56 128 PRO A C 1
ATOM 1003 O O . PRO A 1 128 ? 8.536 -58.692 -41.116 1.00 77.56 128 PRO A O 1
ATOM 1006 N N . VAL A 1 129 ? 10.496 -59.292 -42.059 1.00 74.50 129 VAL A N 1
ATOM 1007 C CA . VAL A 1 129 ? 10.454 -58.265 -43.103 1.00 74.50 129 VAL A CA 1
ATOM 1008 C C . VAL A 1 129 ? 9.139 -58.373 -43.885 1.00 74.50 129 VAL A C 1
ATOM 1010 O O . VAL A 1 129 ? 8.688 -59.491 -44.133 1.00 74.50 129 VAL A O 1
ATOM 1013 N N . PRO A 1 130 ? 8.524 -57.258 -44.318 1.00 72.25 130 PRO A N 1
ATOM 1014 C CA . PRO A 1 130 ? 7.233 -57.289 -45.015 1.00 72.25 130 PRO A CA 1
ATOM 1015 C C . PRO A 1 130 ? 7.193 -58.210 -46.248 1.00 72.25 130 PRO A C 1
ATOM 1017 O O . PRO A 1 130 ? 6.147 -58.743 -46.597 1.00 72.25 130 PRO A O 1
ATOM 1020 N N . ALA A 1 131 ? 8.341 -58.453 -46.887 1.00 72.44 131 ALA A N 1
ATOM 1021 C CA . ALA A 1 131 ? 8.465 -59.406 -47.991 1.00 72.44 131 ALA A CA 1
ATOM 1022 C C . ALA A 1 131 ? 8.245 -60.879 -47.574 1.00 72.44 131 ALA A C 1
ATOM 1024 O O . ALA A 1 131 ? 7.887 -61.701 -48.408 1.00 72.44 131 ALA A O 1
ATOM 1025 N N . ALA A 1 132 ? 8.443 -61.212 -46.296 1.00 67.56 132 ALA A N 1
ATOM 1026 C CA . ALA A 1 132 ? 8.304 -62.555 -45.729 1.00 67.56 132 ALA A CA 1
ATOM 1027 C C . ALA A 1 132 ? 6.933 -62.806 -45.067 1.00 67.56 132 ALA A C 1
ATOM 1029 O O . ALA A 1 132 ? 6.688 -63.903 -44.572 1.00 67.56 132 ALA A O 1
ATOM 1030 N N . THR A 1 133 ? 6.036 -61.813 -45.041 1.00 68.12 133 THR A N 1
ATOM 1031 C CA . THR A 1 133 ? 4.678 -61.942 -44.477 1.00 68.12 133 THR A CA 1
ATOM 1032 C C . THR A 1 133 ? 3.587 -62.105 -45.537 1.00 68.12 133 THR A C 1
ATOM 1034 O O . THR A 1 133 ? 2.418 -62.288 -45.191 1.00 68.12 133 THR A O 1
ATOM 1037 N N . ALA A 1 134 ? 3.940 -62.080 -46.825 1.00 67.00 134 ALA A N 1
ATOM 1038 C CA . ALA A 1 134 ? 3.003 -62.346 -47.908 1.00 67.00 134 ALA A CA 1
ATOM 1039 C C . ALA A 1 134 ? 2.630 -63.840 -47.942 1.00 67.00 134 ALA A C 1
ATOM 1041 O O . ALA A 1 134 ? 3.501 -64.707 -48.003 1.00 67.00 134 ALA A O 1
ATOM 1042 N N . LYS A 1 135 ? 1.328 -64.152 -47.921 1.00 62.44 135 LYS A N 1
ATOM 1043 C CA . LYS A 1 135 ? 0.844 -65.510 -48.207 1.00 62.44 135 LYS A CA 1
ATOM 1044 C C . LYS A 1 135 ? 1.102 -65.802 -49.685 1.00 62.44 135 LYS A C 1
ATOM 1046 O O . LYS A 1 135 ? 0.573 -65.093 -50.539 1.00 62.44 135 LYS A O 1
ATOM 1051 N N . LEU A 1 136 ? 1.925 -66.810 -49.966 1.00 58.41 136 LEU A N 1
ATOM 1052 C CA . LEU A 1 136 ? 2.046 -67.367 -51.313 1.00 58.41 136 LEU A CA 1
ATOM 1053 C C . LEU A 1 136 ? 0.668 -67.913 -51.750 1.00 58.41 136 LEU A C 1
ATOM 1055 O O . LEU A 1 136 ? -0.020 -68.488 -50.899 1.00 58.41 136 LEU A O 1
ATOM 1059 N N . PRO A 1 137 ? 0.250 -67.675 -53.008 1.00 57.81 137 PRO A N 1
ATOM 1060 C CA . PRO A 1 137 ? -1.019 -68.159 -53.552 1.00 57.81 137 PRO A CA 1
ATOM 1061 C C . PRO A 1 137 ? -1.075 -69.686 -53.659 1.00 57.81 137 PRO A C 1
ATOM 1063 O O . PRO A 1 137 ? -0.007 -70.311 -53.853 1.00 57.81 137 PRO A O 1
#

InterPro domains:
  IPR005491 ENT domain [PF03735] (14-82)
  IPR005491 ENT domain [PS51138] (13-97)
  IPR005491 ENT domain [SM01191] (13-85)
  IPR033482 BRCA2-interacting transcriptional repressor EMSY [PTHR16500] (1-135)
  IPR036142 ENT domain-like superfamily [G3DSA:1.10.1240.40] (4-136)
  IPR036142 ENT domain-like superfamily [SSF158639] (7-118)

pLDDT: mean 89.79, std 11.32, range [55.38, 98.69]

Solvent-accessible surface area (backbone atoms only — not comparable to full-atom values): 8168 Å² total; per-residue (Å²): 133,79,80,92,68,77,101,68,54,73,67,57,52,51,54,51,50,54,49,50,35,53,52,52,52,48,48,52,51,44,53,50,40,27,62,15,55,64,47,72,66,58,52,52,51,53,50,55,52,26,59,79,47,72,50,49,73,67,55,51,27,50,48,42,42,53,41,66,69,30,64,68,37,46,55,44,8,38,78,68,58,38,79,84,35,53,57,56,43,52,64,66,26,60,73,96,67,90,86,71,77,80,84,70,86,84,59,86,80,40,72,65,48,52,50,50,49,52,53,51,50,59,53,53,71,75,47,77,57,76,85,75,69,63,81,79,132

Foldseek 3Di:
DDDPDDPDDPVRVVVVLLVVLLVVLLVLLLVVLLQFADDPVNVVVSVVSCVVSVHDLLSNLVSLVVNLPPPVSQVSRCVNPNPDRRDNSCVSNDDPDDDDDDDDPDDCPDPVNVVVVVVVVVVVVPDPDPVVPDDDD

Mean predicted aligned error: 11.44 Å